Protein AF-A0A7W1RQA5-F1 (afdb_monomer_lite)

Sequence (83 aa):
MGQKDENDAVLYDDAYSDDERKLVFSLFGRTMMPDRWEAVQAVYHKQDLPVRFKTYDGIGHRTNGSINIEVAEFFRKVIEQPR

Secondary structure (DSSP, 8-state):
-BTT----GGGSSSS--HHHHHHHHHHH-S-IIIIIHHHHHHHHHHTT-------BTT--S---HHHHHHHHHHHHHHHHS--

Structure (mmCIF, N/CA/C/O backbone):
data_AF-A0A7W1RQA5-F1
#
_entry.id   AF-A0A7W1RQA5-F1
#
loop_
_atom_site.group_PDB
_atom_site.id
_atom_site.type_symbol
_atom_site.label_atom_id
_atom_site.label_alt_id
_atom_site.label_comp_id
_atom_site.label_asym_id
_atom_site.label_entity_id
_atom_site.label_seq_id
_atom_site.pdbx_PDB_ins_code
_atom_site.Cartn_x
_atom_site.Cartn_y
_atom_site.Cartn_z
_atom_site.occupancy
_atom_site.B_iso_or_equiv
_atom_site.auth_seq_id
_atom_site.auth_comp_id
_atom_site.auth_asym_id
_atom_site.auth_atom_id
_atom_site.pdbx_PDB_model_num
ATOM 1 N N . MET A 1 1 ? -1.792 4.291 1.560 1.00 92.69 1 MET A N 1
ATOM 2 C CA . MET A 1 1 ? -0.587 4.518 0.734 1.00 92.69 1 MET A CA 1
ATOM 3 C C . MET A 1 1 ? -0.666 5.895 0.092 1.00 92.69 1 MET A C 1
ATOM 5 O O . MET A 1 1 ? -1.777 6.372 -0.128 1.00 92.69 1 MET A O 1
ATOM 9 N N . GLY A 1 2 ? 0.459 6.565 -0.148 1.00 96.19 2 GLY A N 1
ATOM 10 C CA . GLY A 1 2 ? 0.467 7.780 -0.964 1.00 96.19 2 GLY A CA 1
ATOM 11 C C . GLY A 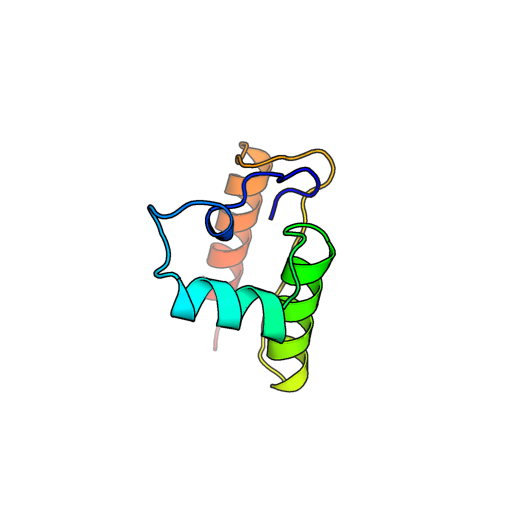1 2 ? 0.315 7.427 -2.445 1.00 96.19 2 GLY A C 1
ATOM 12 O O . GLY A 1 2 ? 0.904 6.454 -2.897 1.00 96.19 2 GLY A O 1
ATOM 13 N N . GLN A 1 3 ? -0.487 8.175 -3.202 1.00 96.00 3 GLN A N 1
ATOM 14 C CA . GLN A 1 3 ? -0.649 7.946 -4.644 1.00 96.00 3 GLN A CA 1
ATOM 15 C C . GLN A 1 3 ? 0.661 8.132 -5.427 1.00 96.00 3 GLN A C 1
ATOM 17 O O . GLN A 1 3 ? 0.901 7.429 -6.400 1.00 96.00 3 GLN A O 1
ATOM 22 N N . LYS A 1 4 ? 1.492 9.087 -5.001 1.00 95.69 4 LYS A N 1
ATOM 23 C CA . LYS A 1 4 ? 2.788 9.433 -5.602 1.00 95.69 4 LYS A CA 1
ATOM 24 C C . LYS A 1 4 ? 3.948 8.802 -4.837 1.00 95.69 4 LYS A C 1
ATOM 26 O O . LYS A 1 4 ? 5.028 9.383 -4.746 1.00 95.69 4 LYS A O 1
ATOM 31 N N . ASP A 1 5 ? 3.679 7.710 -4.132 1.00 94.56 5 ASP A N 1
ATOM 32 C CA . ASP A 1 5 ? 4.733 6.978 -3.456 1.00 94.56 5 ASP A CA 1
ATOM 33 C C . ASP A 1 5 ? 5.531 6.234 -4.535 1.00 94.56 5 ASP A C 1
ATOM 35 O O . ASP A 1 5 ? 5.010 5.367 -5.230 1.00 94.56 5 ASP A O 1
ATOM 39 N N . GLU A 1 6 ? 6.771 6.668 -4.735 1.00 90.38 6 GLU A N 1
ATOM 40 C CA . GLU A 1 6 ? 7.734 6.083 -5.674 1.00 90.38 6 GLU A CA 1
ATOM 41 C C . GLU A 1 6 ? 8.861 5.361 -4.917 1.00 90.38 6 GLU A C 1
ATOM 43 O O . GLU A 1 6 ? 9.813 4.880 -5.528 1.00 90.38 6 GLU A O 1
ATOM 48 N N . ASN A 1 7 ? 8.777 5.291 -3.580 1.00 91.31 7 ASN A N 1
ATOM 49 C CA . ASN A 1 7 ? 9.793 4.641 -2.770 1.00 91.31 7 ASN A CA 1
ATOM 50 C C . ASN A 1 7 ? 9.600 3.123 -2.814 1.00 91.31 7 ASN A C 1
ATOM 52 O O . ASN A 1 7 ? 8.662 2.575 -2.233 1.00 91.31 7 ASN A O 1
ATOM 56 N N . ASP A 1 8 ? 10.507 2.445 -3.505 1.00 92.25 8 ASP A N 1
ATOM 57 C CA . ASP A 1 8 ? 10.442 1.011 -3.729 1.00 92.25 8 ASP A CA 1
ATOM 58 C C . ASP A 1 8 ? 11.644 0.289 -3.117 1.00 92.25 8 ASP A C 1
ATOM 60 O O . ASP A 1 8 ? 12.679 0.110 -3.758 1.00 92.25 8 ASP A O 1
ATOM 64 N N . ALA A 1 9 ? 11.469 -0.200 -1.889 1.00 90.50 9 ALA A N 1
ATOM 65 C CA . ALA A 1 9 ? 12.495 -0.963 -1.178 1.00 90.50 9 ALA A CA 1
ATOM 66 C C . ALA A 1 9 ? 12.890 -2.273 -1.890 1.00 90.50 9 ALA A C 1
ATOM 68 O O . ALA A 1 9 ? 13.972 -2.802 -1.673 1.00 90.50 9 ALA A O 1
ATOM 69 N N . VAL A 1 10 ? 12.037 -2.812 -2.767 1.00 93.19 10 VAL A N 1
ATOM 70 C CA . VAL A 1 10 ? 12.302 -4.090 -3.450 1.00 93.19 10 VAL A CA 1
ATOM 71 C C . VAL A 1 10 ? 13.326 -3.923 -4.573 1.00 93.19 10 VAL A C 1
ATOM 73 O O . VAL A 1 10 ? 13.956 -4.898 -4.980 1.00 93.19 10 VAL A O 1
ATOM 76 N N . LEU A 1 11 ? 13.546 -2.698 -5.059 1.00 91.19 11 LEU A N 1
ATOM 77 C CA . LEU A 1 11 ? 14.612 -2.405 -6.022 1.00 91.19 11 LEU A CA 1
ATOM 78 C C . LEU A 1 11 ? 16.013 -2.451 -5.398 1.00 91.19 11 LEU A C 1
ATOM 80 O O . LEU A 1 11 ? 16.991 -2.548 -6.139 1.00 91.19 11 LEU A O 1
ATOM 84 N N . TYR A 1 12 ? 16.106 -2.411 -4.069 1.00 88.44 12 TYR A N 1
ATOM 85 C CA . TYR A 1 12 ? 17.357 -2.372 -3.321 1.00 88.44 12 TYR A CA 1
ATOM 86 C C . TYR A 1 12 ? 17.580 -3.684 -2.550 1.00 88.44 12 TYR A C 1
ATOM 88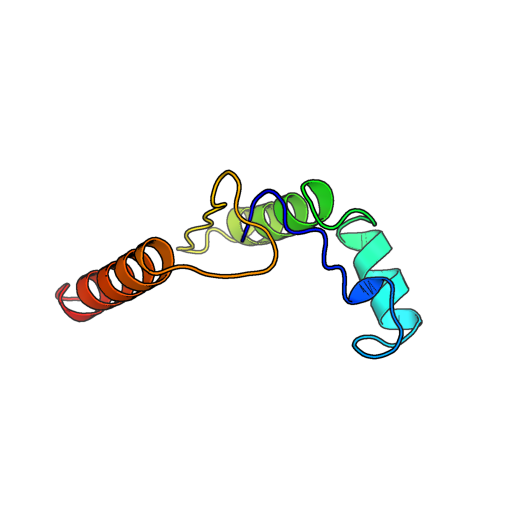 O O . TYR A 1 12 ? 16.728 -4.578 -2.530 1.00 88.44 12 TYR A O 1
ATOM 96 N N . ASP A 1 13 ? 18.778 -3.862 -2.005 1.00 87.56 13 ASP A N 1
ATOM 97 C CA . ASP A 1 13 ? 19.262 -5.075 -1.330 1.00 87.56 13 ASP A CA 1
ATOM 98 C C . ASP A 1 13 ? 19.262 -4.970 0.201 1.00 87.56 13 ASP A C 1
ATOM 100 O O . ASP A 1 13 ? 19.711 -5.884 0.889 1.00 87.56 13 ASP A O 1
ATOM 104 N N . ASP A 1 14 ? 18.710 -3.885 0.738 1.00 87.31 14 ASP A N 1
ATOM 105 C CA . ASP A 1 14 ? 18.625 -3.607 2.170 1.00 87.31 14 ASP A CA 1
ATOM 106 C C . ASP A 1 14 ? 17.386 -4.221 2.843 1.00 87.31 14 ASP A C 1
ATOM 108 O O . ASP A 1 14 ? 17.376 -4.401 4.062 1.00 87.31 14 ASP A O 1
ATOM 112 N N . ALA A 1 15 ? 16.358 -4.565 2.061 1.00 90.81 15 ALA A N 1
ATOM 113 C CA . ALA A 1 15 ? 15.090 -5.090 2.568 1.00 90.81 15 ALA A CA 1
ATOM 114 C C . ALA A 1 15 ? 14.796 -6.551 2.180 1.00 90.81 15 ALA A C 1
ATOM 116 O O . ALA A 1 15 ? 14.099 -7.239 2.926 1.00 90.81 15 ALA A O 1
ATOM 117 N N . TYR A 1 16 ? 15.298 -7.028 1.036 1.00 93.44 16 TYR A N 1
ATOM 118 C CA . TYR A 1 16 ? 14.965 -8.350 0.490 1.00 93.44 16 TYR A CA 1
ATOM 119 C C . TYR A 1 16 ? 16.191 -9.038 -0.104 1.00 93.44 16 TYR A C 1
ATOM 121 O O . TYR A 1 16 ? 16.978 -8.416 -0.822 1.00 93.44 16 TYR A O 1
ATOM 129 N N . SER A 1 17 ? 16.302 -10.348 0.122 1.00 94.75 17 SER A N 1
ATOM 130 C CA . SER A 1 17 ? 17.239 -11.191 -0.622 1.00 94.75 17 SER A CA 1
ATOM 131 C C . SER A 1 17 ? 16.877 -11.250 -2.111 1.00 94.75 17 SER A C 1
ATOM 133 O O . SER A 1 17 ? 15.751 -10.950 -2.521 1.00 94.75 17 SER A O 1
ATOM 135 N N . ASP A 1 18 ? 17.817 -11.697 -2.946 1.00 95.19 18 ASP A N 1
ATOM 136 C CA . ASP A 1 18 ? 17.583 -11.828 -4.388 1.00 95.19 18 ASP A CA 1
ATOM 137 C C . ASP A 1 18 ? 16.417 -12.767 -4.728 1.00 95.19 18 ASP A C 1
ATOM 139 O O . ASP A 1 18 ? 15.687 -12.522 -5.692 1.00 95.19 18 ASP A O 1
ATOM 143 N N . ASP A 1 19 ? 16.222 -13.834 -3.953 1.00 96.12 19 ASP A N 1
ATOM 144 C CA . ASP A 1 19 ? 15.149 -14.798 -4.200 1.00 96.12 19 ASP A CA 1
ATOM 145 C C . ASP A 1 19 ? 13.782 -14.255 -3.770 1.00 96.12 19 ASP A C 1
ATOM 147 O O . ASP A 1 19 ? 12.806 -14.391 -4.513 1.00 96.12 19 ASP A O 1
ATOM 151 N N . GLU A 1 20 ? 13.712 -13.543 -2.643 1.00 95.94 20 GLU A N 1
ATOM 152 C CA . GLU A 1 20 ? 12.498 -12.828 -2.230 1.00 95.94 20 GLU A CA 1
ATOM 153 C C . GLU A 1 20 ? 12.136 -11.728 -3.231 1.00 95.94 20 GLU A C 1
ATOM 155 O O . GLU A 1 20 ? 10.975 -11.612 -3.623 1.00 95.94 20 GLU A O 1
ATOM 160 N N . ARG A 1 21 ? 13.124 -10.972 -3.729 1.00 95.69 21 ARG A N 1
ATOM 161 C CA . ARG A 1 21 ? 12.916 -9.942 -4.755 1.00 95.69 21 ARG A CA 1
ATOM 162 C C . ARG A 1 21 ? 12.306 -10.529 -6.028 1.00 95.69 21 ARG A C 1
ATOM 164 O O . ARG A 1 21 ? 11.335 -9.988 -6.561 1.00 95.69 21 ARG A O 1
ATOM 171 N N . LYS A 1 22 ? 12.847 -11.653 -6.516 1.00 96.00 22 LYS A N 1
ATOM 172 C CA . LYS A 1 22 ? 12.294 -12.365 -7.684 1.00 96.00 22 LYS A CA 1
ATOM 173 C C . LYS A 1 22 ? 10.852 -12.796 -7.440 1.00 96.00 22 LYS A C 1
ATOM 175 O O . LYS A 1 22 ? 10.032 -12.669 -8.347 1.00 96.00 22 LYS A O 1
ATOM 180 N N . LEU A 1 23 ? 10.547 -13.288 -6.239 1.00 96.38 23 LEU A N 1
ATOM 181 C CA . LEU A 1 23 ? 9.198 -13.709 -5.875 1.00 96.38 23 LEU A CA 1
ATOM 182 C C . LEU A 1 23 ? 8.225 -12.525 -5.831 1.00 96.38 23 LEU A C 1
ATOM 184 O O . LEU A 1 23 ? 7.133 -12.610 -6.385 1.00 96.38 23 LEU A O 1
ATOM 188 N N . VAL A 1 24 ? 8.627 -11.397 -5.241 1.00 95.81 24 VAL A N 1
ATOM 189 C CA . VAL A 1 24 ? 7.796 -10.186 -5.221 1.00 95.81 24 VAL A CA 1
ATOM 190 C C . VAL A 1 24 ? 7.490 -9.719 -6.643 1.00 95.81 24 VAL A C 1
ATOM 192 O O . VAL A 1 24 ? 6.329 -9.473 -6.970 1.00 95.81 24 VAL A O 1
ATOM 195 N N . PHE A 1 25 ? 8.506 -9.643 -7.507 1.00 95.62 25 PHE A N 1
ATOM 196 C CA . PHE A 1 25 ? 8.315 -9.208 -8.889 1.00 95.62 25 PHE A CA 1
ATOM 197 C C . PHE A 1 25 ? 7.470 -10.170 -9.722 1.00 95.62 25 PHE A C 1
ATOM 199 O O . PHE A 1 25 ? 6.719 -9.709 -10.579 1.00 95.62 25 PHE A O 1
ATOM 206 N N . SER A 1 26 ? 7.575 -11.481 -9.489 1.00 96.44 26 SER A N 1
ATOM 207 C CA . SER A 1 26 ? 6.798 -12.473 -10.236 1.00 96.44 26 SER A CA 1
ATOM 208 C C . SER A 1 26 ? 5.335 -12.533 -9.798 1.00 96.44 26 SER A C 1
ATOM 210 O O . SER A 1 26 ? 4.465 -12.739 -10.642 1.00 96.44 26 SER A O 1
ATOM 212 N N . LEU A 1 27 ? 5.053 -12.333 -8.507 1.00 95.31 27 LEU A N 1
ATOM 213 C CA . LEU A 1 27 ? 3.697 -12.415 -7.963 1.00 95.31 27 LEU A CA 1
ATOM 214 C C . LEU A 1 27 ? 2.919 -11.105 -8.076 1.00 95.31 27 LEU A C 1
ATOM 216 O O . LEU A 1 27 ? 1.718 -11.134 -8.341 1.00 95.31 27 LEU A O 1
ATOM 220 N N . PHE A 1 28 ? 3.579 -9.970 -7.844 1.00 95.44 28 PHE A N 1
ATOM 221 C CA . PHE A 1 28 ? 2.898 -8.684 -7.682 1.00 95.44 28 PHE A CA 1
ATOM 222 C C . PHE A 1 28 ? 3.262 -7.663 -8.768 1.00 95.44 28 PHE A C 1
ATOM 224 O O . PHE A 1 28 ? 2.558 -6.669 -8.918 1.00 95.44 28 PHE A O 1
ATOM 231 N N . GLY A 1 29 ? 4.326 -7.899 -9.542 1.00 94.25 29 GLY A N 1
ATOM 232 C CA . GLY A 1 29 ? 4.831 -6.972 -10.558 1.00 94.25 29 GLY A CA 1
ATOM 233 C C . GLY A 1 29 ? 6.053 -6.177 -10.093 1.00 94.25 29 GLY A C 1
ATOM 234 O O . GLY A 1 29 ? 6.472 -6.257 -8.943 1.00 94.25 29 GLY A O 1
ATOM 235 N N . ARG A 1 30 ? 6.672 -5.428 -11.010 1.00 94.00 30 ARG A N 1
ATOM 236 C CA . ARG A 1 30 ? 7.881 -4.632 -10.719 1.00 94.00 30 ARG A CA 1
ATOM 237 C C . ARG A 1 30 ? 7.574 -3.217 -10.249 1.00 94.00 30 ARG A C 1
ATOM 239 O O . ARG A 1 30 ? 8.310 -2.684 -9.431 1.00 94.00 30 ARG A O 1
ATOM 246 N N . THR A 1 31 ? 6.508 -2.617 -10.762 1.00 93.88 31 THR A N 1
ATOM 247 C CA . THR A 1 31 ? 6.130 -1.241 -10.441 1.00 93.88 31 THR A CA 1
ATOM 248 C C . THR A 1 31 ? 5.469 -1.192 -9.067 1.00 93.88 31 THR A C 1
ATOM 250 O O . THR A 1 31 ? 4.551 -1.964 -8.793 1.00 93.88 31 THR A O 1
ATOM 253 N N . MET A 1 32 ? 5.920 -0.303 -8.178 1.00 93.00 32 MET A N 1
ATOM 254 C CA . MET A 1 32 ? 5.317 -0.154 -6.847 1.00 93.00 32 MET A CA 1
ATOM 255 C C . MET A 1 32 ? 3.874 0.368 -6.927 1.00 93.00 32 MET A C 1
ATOM 257 O O . MET A 1 32 ? 2.947 -0.309 -6.480 1.00 93.00 32 MET A O 1
ATOM 261 N N . MET A 1 33 ? 3.689 1.518 -7.583 1.00 94.62 33 MET A N 1
ATOM 262 C CA . MET A 1 33 ? 2.391 2.139 -7.847 1.00 94.62 33 MET A CA 1
ATOM 263 C C . MET A 1 33 ? 2.127 2.231 -9.362 1.00 94.62 33 MET A C 1
ATOM 265 O O . MET A 1 33 ? 3.009 2.688 -10.086 1.00 94.62 33 MET A O 1
ATOM 269 N N . PRO A 1 34 ? 0.925 1.884 -9.852 1.00 93.94 34 PRO A N 1
ATOM 270 C CA . PRO A 1 34 ? -0.166 1.258 -9.109 1.00 93.94 34 PRO A CA 1
ATOM 271 C C . PRO A 1 34 ? -0.031 -0.274 -9.007 1.00 93.94 34 PRO A C 1
ATOM 273 O O . PRO A 1 34 ? -0.636 -0.855 -8.112 1.00 93.94 34 PRO A O 1
ATOM 276 N N . ASP A 1 35 ? 0.764 -0.916 -9.871 1.00 94.81 35 ASP A N 1
ATOM 277 C CA . ASP A 1 35 ? 0.684 -2.360 -10.145 1.00 94.81 35 ASP A CA 1
ATOM 278 C C . ASP A 1 35 ? 0.749 -3.239 -8.887 1.00 94.81 35 ASP A C 1
ATOM 280 O O . ASP A 1 35 ? -0.196 -3.974 -8.590 1.00 94.81 35 ASP A O 1
ATOM 284 N N . ARG A 1 36 ? 1.836 -3.154 -8.104 1.00 95.31 36 ARG A N 1
ATOM 285 C CA . ARG A 1 36 ? 1.973 -3.979 -6.893 1.00 95.31 36 ARG A CA 1
ATOM 286 C C . ARG A 1 36 ? 0.955 -3.620 -5.825 1.00 95.31 36 ARG A C 1
ATOM 288 O O . ARG A 1 36 ? 0.448 -4.516 -5.148 1.00 95.31 36 ARG A O 1
ATOM 295 N N . TRP A 1 37 ? 0.643 -2.337 -5.665 1.00 96.12 37 TRP A N 1
ATOM 296 C CA . TRP A 1 37 ? -0.376 -1.900 -4.716 1.00 96.12 37 TRP A CA 1
ATOM 297 C C . TRP A 1 37 ? -1.758 -2.474 -5.050 1.00 96.12 37 TRP A C 1
ATOM 299 O O . TRP A 1 37 ? -2.472 -2.925 -4.154 1.00 96.12 37 TRP A O 1
ATOM 309 N N . GLU A 1 38 ? -2.137 -2.514 -6.325 1.00 96.12 38 GLU A N 1
ATOM 310 C CA . GLU A 1 38 ? -3.385 -3.128 -6.789 1.00 96.12 38 GLU A CA 1
ATOM 311 C C . GLU A 1 38 ? -3.352 -4.658 -6.678 1.00 96.12 38 GLU A C 1
ATOM 313 O O . GLU A 1 38 ? -4.330 -5.270 -6.238 1.00 96.12 38 GLU A O 1
ATOM 318 N N . ALA A 1 39 ? -2.216 -5.289 -6.988 1.00 96.38 39 ALA A N 1
ATOM 319 C CA . ALA A 1 39 ? -2.048 -6.734 -6.859 1.00 96.38 39 ALA A CA 1
ATOM 320 C C . ALA A 1 39 ? -2.225 -7.208 -5.406 1.00 96.38 39 ALA A C 1
ATOM 322 O O . ALA A 1 39 ? -2.927 -8.191 -5.154 1.00 96.38 39 ALA A O 1
ATOM 323 N N . VAL A 1 40 ? -1.652 -6.485 -4.435 1.00 94.94 40 VAL A N 1
ATOM 324 C CA . VAL A 1 40 ? -1.841 -6.775 -3.005 1.00 94.94 40 VAL A CA 1
ATOM 325 C C . VAL A 1 40 ? -3.310 -6.622 -2.609 1.00 94.94 40 VAL A C 1
ATOM 327 O O . VAL A 1 40 ? -3.861 -7.522 -1.977 1.00 94.94 40 VAL A O 1
ATOM 330 N N . GLN A 1 41 ? -3.978 -5.540 -3.019 1.00 96.44 41 GLN A N 1
ATOM 331 C CA . GLN A 1 41 ? -5.409 -5.341 -2.746 1.00 96.44 41 GLN A CA 1
ATOM 332 C C . GLN A 1 41 ? -6.258 -6.512 -3.251 1.00 96.44 41 GLN A C 1
ATOM 334 O O . GLN A 1 41 ? -7.106 -7.032 -2.522 1.00 96.44 41 GLN A O 1
ATOM 339 N N . ALA A 1 42 ? -5.987 -6.982 -4.471 1.00 95.69 42 ALA A N 1
ATOM 340 C CA . ALA A 1 42 ? -6.697 -8.107 -5.064 1.00 95.69 42 ALA A CA 1
ATOM 341 C C . ALA A 1 42 ? -6.545 -9.406 -4.255 1.00 95.69 42 ALA A C 1
ATOM 343 O O . ALA A 1 42 ? -7.495 -10.185 -4.181 1.00 95.69 42 ALA A O 1
ATOM 344 N N . VAL A 1 43 ? -5.391 -9.649 -3.620 1.00 96.31 43 VAL A N 1
ATOM 345 C CA . VAL A 1 43 ? -5.207 -10.816 -2.740 1.00 96.31 43 VAL A CA 1
ATOM 346 C C . VAL A 1 43 ? -6.146 -10.748 -1.542 1.00 96.31 43 VAL A C 1
ATOM 348 O O . VAL A 1 43 ? -6.848 -11.719 -1.273 1.00 96.31 43 VAL A O 1
ATOM 351 N N . TYR A 1 44 ? -6.210 -9.608 -0.855 1.00 96.50 44 TYR A N 1
ATOM 352 C CA . TYR A 1 44 ? -7.080 -9.459 0.313 1.00 96.50 44 TYR A CA 1
ATOM 353 C C . TYR A 1 44 ? -8.565 -9.546 -0.053 1.00 96.50 44 TYR A C 1
ATOM 355 O O . TYR A 1 44 ? -9.326 -10.216 0.643 1.00 96.50 44 TYR A O 1
ATOM 363 N N . HIS A 1 45 ? -8.974 -8.929 -1.165 1.00 95.00 45 HIS A N 1
ATOM 364 C CA . HIS A 1 45 ? -10.360 -8.993 -1.633 1.00 95.00 45 HIS A CA 1
ATOM 365 C C . HIS A 1 45 ? -10.785 -10.411 -2.038 1.00 95.00 45 HIS A C 1
ATOM 367 O O . HIS A 1 45 ? -11.927 -10.791 -1.801 1.00 95.00 45 HIS A O 1
ATOM 373 N N . LYS A 1 46 ? -9.873 -11.231 -2.578 1.00 96.69 46 LYS A N 1
ATOM 374 C CA . LYS A 1 46 ? -10.148 -12.650 -2.874 1.00 96.69 46 LYS A CA 1
ATOM 375 C C . LYS A 1 46 ? -10.389 -13.505 -1.628 1.00 96.69 46 LYS A C 1
ATOM 377 O O . LYS A 1 46 ? -10.979 -14.571 -1.753 1.00 96.69 46 LYS A O 1
ATOM 382 N N . GLN A 1 47 ? -9.905 -13.075 -0.466 1.00 96.06 47 GLN A N 1
ATOM 383 C CA . GLN A 1 47 ? -10.049 -13.797 0.802 1.00 96.06 47 GLN A CA 1
ATOM 384 C C . GLN A 1 47 ? -11.252 -13.318 1.632 1.00 96.06 47 GLN A C 1
ATOM 386 O O . GLN A 1 47 ? -11.408 -13.766 2.763 1.00 96.06 47 GLN A O 1
ATOM 391 N N . ASP A 1 48 ? -12.072 -12.404 1.096 1.00 93.38 48 ASP A N 1
ATOM 392 C CA . ASP A 1 48 ? -13.234 -11.809 1.778 1.00 93.38 48 ASP A CA 1
ATOM 393 C C . ASP A 1 48 ? -12.904 -11.247 3.176 1.00 93.38 48 ASP A C 1
ATOM 395 O O . ASP A 1 48 ? -13.660 -11.358 4.142 1.00 93.38 48 ASP A O 1
ATOM 399 N N . LEU A 1 49 ? -11.710 -10.660 3.310 1.00 93.75 49 LEU A N 1
ATOM 400 C CA . LEU A 1 49 ? -11.263 -10.090 4.576 1.00 93.75 49 LEU A CA 1
ATOM 401 C C . LEU A 1 49 ? -11.914 -8.716 4.804 1.00 93.75 49 LEU A C 1
ATOM 403 O O . LEU A 1 49 ? -11.983 -7.912 3.869 1.00 93.75 49 LEU A O 1
ATOM 407 N N . PRO A 1 50 ? -12.308 -8.378 6.048 1.00 91.19 50 PRO A N 1
ATOM 408 C CA . PRO A 1 50 ? -12.863 -7.071 6.385 1.00 91.19 50 PRO A CA 1
ATOM 409 C C . PRO A 1 50 ? -11.749 -6.014 6.437 1.00 91.19 50 PRO A C 1
ATOM 411 O O . PRO A 1 50 ? -11.316 -5.576 7.503 1.00 91.19 50 PRO A 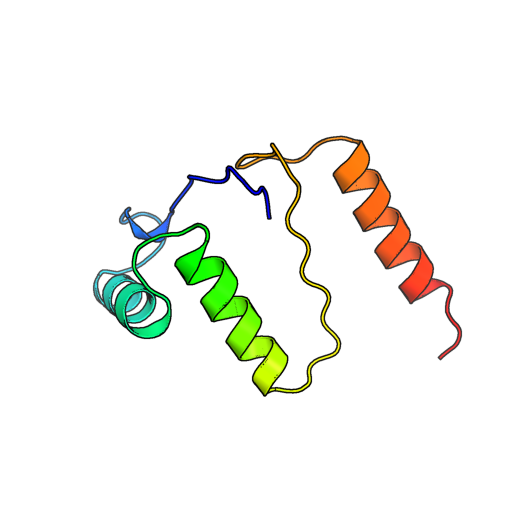O 1
ATOM 414 N N . VAL A 1 51 ? -11.252 -5.617 5.265 1.00 93.56 51 VAL A N 1
ATOM 415 C CA . VAL A 1 51 ? -10.159 -4.654 5.110 1.00 93.56 51 VAL A CA 1
ATOM 416 C C . VAL A 1 51 ? -10.605 -3.396 4.384 1.00 93.56 51 VAL A C 1
ATOM 418 O O . VAL A 1 51 ? -11.493 -3.409 3.535 1.00 93.56 51 VAL A O 1
ATOM 421 N N . ARG A 1 52 ? -9.935 -2.286 4.698 1.00 93.31 52 ARG A N 1
ATOM 422 C CA . ARG A 1 52 ? -10.112 -1.010 4.011 1.00 93.31 52 ARG A CA 1
ATOM 423 C C . ARG A 1 52 ? -8.778 -0.541 3.457 1.00 93.31 52 ARG A C 1
ATOM 425 O O . ARG A 1 52 ? -7.897 -0.141 4.216 1.00 93.31 52 ARG A O 1
ATOM 432 N N . PHE A 1 53 ? -8.665 -0.525 2.137 1.00 96.00 53 PHE A N 1
ATOM 433 C CA . PHE A 1 53 ? -7.548 0.105 1.447 1.00 96.00 53 PHE A CA 1
ATOM 434 C C . PHE A 1 53 ? -7.847 1.575 1.181 1.00 96.00 53 PHE A C 1
ATOM 436 O O . PHE A 1 53 ? -8.967 1.946 0.832 1.00 96.00 53 PHE A O 1
ATOM 443 N N . LYS A 1 54 ? -6.839 2.429 1.376 1.00 96.25 54 LYS A N 1
ATOM 444 C CA . LYS A 1 54 ? -6.941 3.854 1.066 1.00 96.25 54 LYS A CA 1
ATOM 445 C C . LYS A 1 54 ? -5.653 4.376 0.443 1.00 96.25 54 LYS A C 1
ATOM 447 O O . LYS A 1 54 ? -4.565 4.235 1.016 1.00 96.25 54 LYS A O 1
ATOM 452 N N . THR A 1 55 ? -5.810 5.018 -0.709 1.00 96.94 55 THR A N 1
ATOM 453 C CA . THR A 1 55 ? -4.758 5.754 -1.411 1.00 96.94 55 THR A CA 1
ATOM 454 C C . THR A 1 55 ? -5.029 7.247 -1.263 1.00 96.94 55 THR A C 1
ATOM 456 O O . THR A 1 55 ? -6.146 7.697 -1.508 1.00 96.94 55 THR A O 1
ATOM 459 N N . TYR A 1 56 ? -4.031 8.013 -0.827 1.00 97.06 56 TYR A N 1
ATOM 460 C CA . TYR A 1 56 ? -4.157 9.456 -0.622 1.00 97.06 56 TYR A CA 1
ATOM 461 C C . TYR A 1 56 ? -3.608 10.215 -1.833 1.00 97.06 56 TYR A C 1
ATOM 463 O O . TYR A 1 56 ? -2.418 10.116 -2.141 1.00 97.06 56 TYR A O 1
ATOM 471 N N . ASP A 1 57 ? -4.483 10.964 -2.505 1.00 96.00 57 ASP A N 1
ATOM 472 C CA . ASP A 1 57 ? -4.173 11.730 -3.717 1.00 96.00 57 ASP A CA 1
ATOM 473 C C . ASP A 1 57 ? -3.078 12.778 -3.463 1.00 96.00 57 ASP A C 1
ATOM 475 O O . ASP A 1 57 ? -3.072 13.460 -2.436 1.00 96.00 57 ASP A O 1
ATOM 479 N N . GLY A 1 58 ? -2.107 12.870 -4.372 1.00 96.19 58 GLY A N 1
ATOM 480 C CA . GLY A 1 58 ? -1.004 13.831 -4.272 1.00 96.19 58 GLY A CA 1
ATOM 481 C C . GLY A 1 58 ? 0.030 13.578 -3.162 1.00 96.19 58 GLY A C 1
ATOM 482 O O . GLY A 1 58 ? 1.002 14.330 -3.067 1.00 96.19 58 GLY A O 1
ATOM 483 N N . ILE A 1 59 ? -0.132 12.539 -2.339 1.00 97.44 59 ILE A N 1
ATOM 484 C CA . ILE A 1 59 ? 0.792 12.193 -1.249 1.00 97.44 59 ILE A CA 1
ATOM 485 C C . ILE A 1 59 ? 1.834 11.185 -1.742 1.00 97.44 59 ILE A C 1
ATOM 487 O O . ILE A 1 59 ? 1.475 10.228 -2.415 1.00 97.44 59 ILE A O 1
ATOM 491 N N . GLY A 1 60 ? 3.112 11.404 -1.413 1.00 95.81 60 GLY A N 1
ATOM 492 C CA . GLY A 1 60 ? 4.215 10.474 -1.700 1.00 95.81 60 GLY A CA 1
ATOM 493 C C . GLY A 1 60 ? 4.526 9.529 -0.536 1.00 95.81 60 GLY A C 1
ATOM 494 O O . GLY A 1 60 ? 3.629 9.179 0.228 1.00 95.81 60 GLY A O 1
ATOM 495 N N . HIS A 1 61 ? 5.803 9.185 -0.343 1.00 94.88 61 HIS A N 1
ATOM 496 C CA . HIS A 1 61 ? 6.269 8.349 0.774 1.00 94.88 61 HIS A CA 1
ATOM 497 C C . HIS A 1 61 ? 6.295 9.098 2.123 1.00 94.88 61 HIS A C 1
ATOM 499 O O . HIS A 1 61 ? 7.344 9.335 2.722 1.00 94.88 61 HIS A O 1
ATOM 505 N N . ARG A 1 62 ? 5.138 9.591 2.572 1.00 94.31 62 ARG A N 1
ATOM 506 C CA . ARG A 1 62 ? 4.999 10.391 3.799 1.00 94.31 62 ARG A CA 1
ATOM 507 C C . ARG A 1 62 ? 3.565 10.403 4.314 1.00 94.31 62 ARG A C 1
ATOM 509 O O . ARG A 1 62 ? 2.628 10.042 3.610 1.00 94.31 62 ARG A O 1
ATOM 516 N N . THR A 1 63 ? 3.400 10.909 5.532 1.00 95.12 63 THR A N 1
ATOM 517 C CA . THR A 1 63 ? 2.094 11.239 6.121 1.00 95.12 63 THR A CA 1
ATOM 518 C C . THR A 1 63 ? 1.924 12.755 6.297 1.00 95.12 63 THR A C 1
ATOM 520 O O . THR A 1 63 ? 2.845 13.544 6.053 1.00 95.12 63 THR A O 1
ATOM 523 N N . ASN A 1 64 ? 0.730 13.176 6.708 1.00 95.62 64 ASN A N 1
ATOM 524 C CA . ASN A 1 64 ? 0.413 14.534 7.141 1.00 95.62 64 ASN A CA 1
ATOM 525 C C . ASN A 1 64 ? -0.629 14.502 8.281 1.00 95.62 64 ASN A C 1
ATOM 527 O O . ASN A 1 64 ? -1.115 13.441 8.675 1.00 95.62 64 ASN A O 1
ATOM 531 N N . GLY A 1 65 ? -0.981 15.677 8.810 1.00 97.56 65 GLY A N 1
ATOM 532 C CA . GLY A 1 65 ? -1.940 15.787 9.912 1.00 97.56 65 GLY A CA 1
ATOM 533 C C . GLY A 1 65 ? -3.325 15.213 9.594 1.00 97.56 65 GLY A C 1
ATOM 534 O O . GLY A 1 65 ? -3.910 14.564 10.455 1.00 97.56 65 GLY A O 1
ATOM 535 N N . SER A 1 66 ? -3.835 15.385 8.369 1.00 96.88 66 SER A N 1
ATOM 536 C CA . SER A 1 66 ? -5.166 14.881 8.004 1.00 96.88 66 SER A CA 1
ATOM 537 C C . SER A 1 66 ? -5.206 13.356 7.914 1.00 96.88 66 SER A C 1
ATOM 539 O O . SER A 1 66 ? -6.146 12.751 8.422 1.00 96.88 66 SER A O 1
ATOM 541 N N . ILE A 1 67 ? -4.164 12.729 7.360 1.00 97.50 67 ILE A N 1
ATOM 542 C CA . ILE A 1 67 ? -4.017 11.266 7.346 1.00 97.50 67 ILE A CA 1
ATOM 543 C C . ILE A 1 67 ? -3.971 10.728 8.779 1.00 97.50 67 ILE A C 1
ATOM 545 O O . ILE A 1 67 ? -4.666 9.766 9.100 1.00 97.50 67 ILE A O 1
ATOM 549 N N . ASN A 1 68 ? -3.191 11.363 9.659 1.00 97.44 68 ASN A N 1
ATOM 550 C CA . ASN A 1 68 ? -3.073 10.928 11.051 1.00 97.44 68 ASN A CA 1
ATOM 551 C C . ASN A 1 68 ? -4.412 11.031 11.804 1.00 97.44 68 ASN A C 1
ATOM 553 O O . ASN A 1 68 ? -4.771 10.106 12.531 1.00 97.44 68 ASN A O 1
ATOM 557 N N . ILE A 1 69 ? -5.165 12.121 11.605 1.00 98.25 69 ILE A N 1
ATOM 558 C CA . ILE A 1 69 ? -6.507 12.294 12.186 1.00 98.25 69 ILE A CA 1
ATOM 559 C C . ILE A 1 69 ? -7.453 11.203 11.682 1.00 98.25 69 ILE A C 1
ATOM 561 O O . ILE A 1 69 ? -8.130 1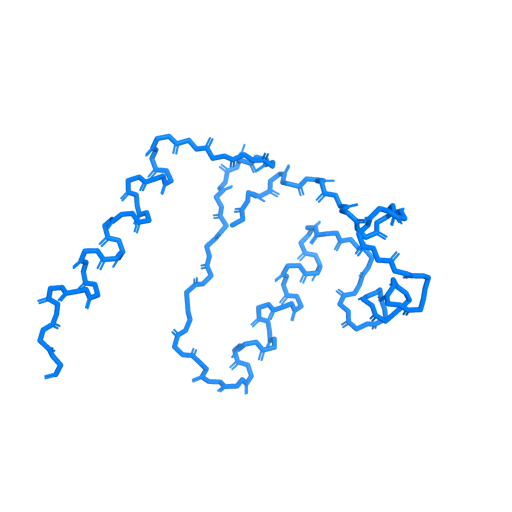0.565 12.482 1.00 98.25 69 ILE A O 1
ATOM 565 N N . GLU A 1 70 ? -7.464 10.927 10.378 1.00 97.19 70 GLU A N 1
ATOM 566 C CA . GLU A 1 70 ? -8.343 9.905 9.811 1.00 97.19 70 GLU A CA 1
ATOM 567 C C . GLU A 1 70 ? -8.040 8.499 10.353 1.00 97.19 70 GLU A C 1
ATOM 569 O O . GLU A 1 70 ? -8.955 7.722 10.643 1.00 97.19 70 GLU A O 1
ATOM 574 N N . VAL A 1 71 ? -6.757 8.160 10.510 1.00 95.94 71 VAL A N 1
ATOM 575 C CA . VAL A 1 71 ? -6.342 6.887 11.113 1.00 95.94 71 VAL A CA 1
ATOM 576 C C . VAL A 1 71 ? -6.790 6.814 12.576 1.00 95.94 71 VAL A C 1
ATOM 578 O O . VAL A 1 71 ? -7.341 5.793 12.991 1.00 95.94 71 VAL A O 1
ATOM 581 N N . ALA A 1 72 ? -6.629 7.892 13.347 1.00 97.06 72 ALA A N 1
ATOM 582 C CA . ALA A 1 72 ? -7.099 7.950 14.730 1.00 97.06 72 ALA A CA 1
ATOM 583 C C . ALA A 1 72 ? -8.628 7.791 14.827 1.00 97.06 72 ALA A C 1
ATOM 585 O O . ALA A 1 72 ? -9.124 7.030 15.659 1.00 97.06 72 ALA A O 1
ATOM 586 N N . GLU A 1 73 ? -9.387 8.443 13.944 1.00 96.75 73 GLU A N 1
ATOM 587 C CA . GLU A 1 73 ? -10.844 8.307 13.877 1.00 96.75 73 GLU A CA 1
ATOM 588 C C . GLU A 1 73 ? -11.295 6.896 13.500 1.00 96.75 73 GLU A C 1
ATOM 590 O O . GLU A 1 73 ? -12.309 6.422 14.015 1.00 96.75 73 GLU A O 1
ATOM 595 N N . PHE A 1 74 ? -10.562 6.221 12.612 1.00 94.81 74 PHE A N 1
ATOM 596 C CA . PHE A 1 74 ? -10.825 4.825 12.279 1.00 94.81 74 PHE A CA 1
ATOM 597 C C . PHE A 1 74 ? -10.721 3.939 13.522 1.00 94.81 74 PHE A C 1
ATOM 599 O O . PHE A 1 74 ? -11.677 3.232 13.839 1.00 94.81 74 PHE A O 1
ATOM 606 N N . PHE A 1 75 ? -9.615 4.028 14.265 1.00 94.75 75 PHE A N 1
ATOM 607 C CA . PHE A 1 75 ? -9.447 3.245 15.491 1.00 94.75 75 PHE A CA 1
ATOM 608 C C . PHE A 1 75 ? -10.490 3.595 16.547 1.00 94.75 75 PHE A C 1
ATOM 610 O O . PHE A 1 75 ? -11.077 2.693 17.136 1.00 94.75 75 PHE A O 1
ATOM 617 N N . ARG A 1 76 ? -10.781 4.886 16.741 1.00 96.25 76 ARG A N 1
ATOM 618 C CA . ARG A 1 76 ? -11.816 5.336 17.676 1.00 96.25 76 ARG A CA 1
ATOM 619 C C . ARG A 1 76 ? -13.170 4.691 17.368 1.00 96.25 76 ARG A C 1
ATOM 621 O O . ARG A 1 76 ? -13.787 4.130 18.263 1.00 96.25 76 ARG A O 1
ATOM 628 N N . LYS A 1 77 ? -13.595 4.693 16.097 1.00 93.56 77 LYS A N 1
ATOM 629 C CA . LYS A 1 77 ? -14.850 4.054 15.662 1.00 93.56 77 LYS A CA 1
ATOM 630 C C . LYS A 1 77 ? -14.861 2.551 15.926 1.00 93.56 77 LYS A C 1
ATOM 632 O O . LYS A 1 77 ? -15.886 2.038 16.348 1.00 93.56 77 LYS A O 1
ATOM 637 N N . VAL A 1 78 ? -13.753 1.856 15.674 1.00 91.38 78 VAL A N 1
ATOM 638 C CA . VAL A 1 78 ? -13.655 0.404 15.901 1.00 91.38 78 VAL A CA 1
ATOM 639 C C . VAL A 1 78 ? -13.679 0.065 17.395 1.00 91.38 78 VAL A C 1
ATOM 641 O O . VAL A 1 78 ? -14.276 -0.932 17.780 1.00 91.38 78 VAL A O 1
ATOM 644 N N . ILE A 1 79 ? -13.056 0.890 18.240 1.00 94.31 79 ILE A N 1
ATOM 645 C CA . ILE A 1 79 ? -12.994 0.678 19.694 1.0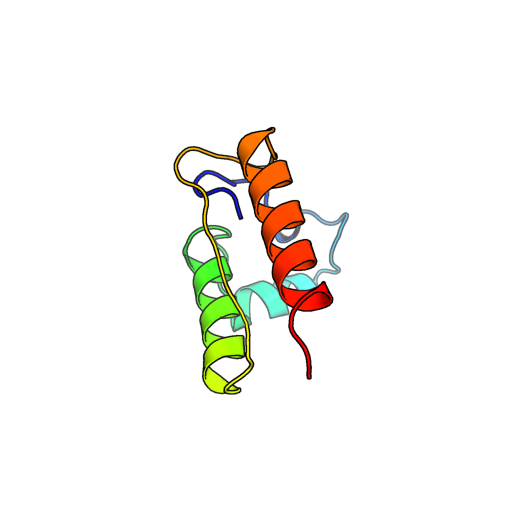0 94.31 79 ILE A CA 1
ATOM 646 C C . ILE A 1 79 ? -14.331 1.007 20.374 1.00 94.31 79 ILE A C 1
ATOM 648 O O . ILE A 1 79 ? -14.732 0.309 21.300 1.00 94.31 79 ILE A O 1
ATOM 652 N N . GLU A 1 80 ? -15.011 2.070 19.941 1.00 94.12 80 GLU A N 1
ATOM 653 C CA . GLU A 1 80 ? -16.275 2.525 20.537 1.00 94.12 80 GLU A CA 1
ATOM 654 C C . GLU A 1 80 ? -17.502 1.725 20.073 1.00 94.12 80 GLU A C 1
ATOM 656 O O . GLU A 1 80 ? -18.553 1.801 20.709 1.00 94.12 80 GLU A O 1
ATOM 661 N N . GLN A 1 81 ? -17.406 0.976 18.971 1.00 82.62 81 GLN A N 1
ATOM 662 C CA . GLN A 1 81 ? -18.511 0.139 18.508 1.00 82.62 81 GLN A CA 1
ATOM 663 C C . GLN A 1 81 ? -18.714 -1.055 19.462 1.00 82.62 81 GLN A C 1
ATOM 665 O O . GLN A 1 81 ? -17.775 -1.830 19.670 1.00 82.62 81 GLN A O 1
ATOM 670 N N . PRO A 1 82 ? -19.920 -1.235 20.043 1.00 63.88 82 PRO A N 1
ATOM 671 C CA . PRO A 1 82 ? -20.240 -2.453 20.777 1.00 63.88 82 PRO A CA 1
ATOM 672 C C . PRO A 1 82 ? -20.146 -3.651 19.825 1.00 63.88 82 PRO A C 1
ATOM 674 O O . PRO A 1 82 ? -20.601 -3.560 18.68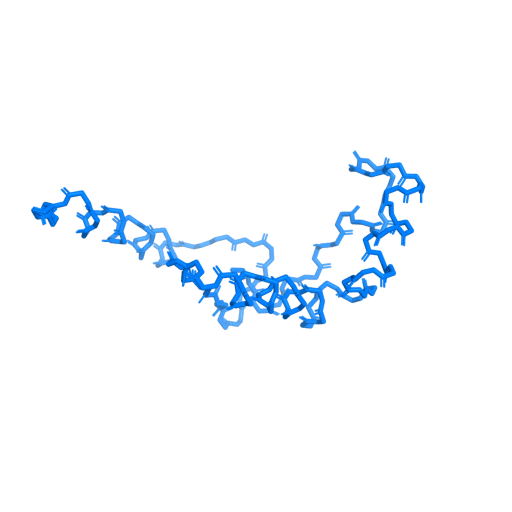4 1.00 63.88 82 PRO A O 1
ATOM 677 N N . ARG A 1 83 ? -19.529 -4.742 20.292 1.00 62.12 83 ARG A N 1
ATOM 678 C CA . ARG A 1 83 ? -19.455 -6.006 19.546 1.00 62.12 83 ARG A CA 1
ATOM 679 C C . ARG A 1 83 ? -20.823 -6.655 19.404 1.00 62.12 83 ARG A C 1
ATOM 681 O O . ARG A 1 83 ? -21.588 -6.601 20.394 1.00 62.12 83 ARG A O 1
#

pLDDT: mean 93.85, std 5.49, range [62.12, 98.25]

Radius of gyration: 15.53 Å; chains: 1; bounding box: 40×31×32 Å

Foldseek 3Di:
DEQAAQDDCLVDDPPDDPVVSVVLCVQQNDGPPPGNVVSVVVVCVVVVDPDDDDYDYPDYPDDDPVNVVVVVVVVVVVVPDDD